Protein AF-A0A939HKQ4-F1 (afdb_monomer)

Structure (mmCIF, N/CA/C/O backbone):
data_AF-A0A939HKQ4-F1
#
_entry.id   AF-A0A939HKQ4-F1
#
loop_
_atom_site.group_PDB
_atom_site.id
_atom_site.type_symbol
_atom_site.label_atom_id
_atom_site.label_alt_id
_atom_site.label_comp_id
_atom_site.label_asym_id
_atom_site.label_entity_id
_atom_site.label_seq_id
_atom_site.pdbx_PDB_ins_code
_atom_site.Cartn_x
_atom_site.Cartn_y
_atom_site.Cartn_z
_atom_site.occupancy
_atom_site.B_iso_or_equiv
_atom_site.auth_seq_id
_atom_site.auth_comp_id
_atom_site.auth_asym_id
_atom_site.auth_atom_id
_atom_site.pdbx_PDB_model_num
ATOM 1 N N . MET A 1 1 ? 13.805 7.814 14.650 1.00 33.22 1 MET A N 1
ATOM 2 C CA . MET A 1 1 ? 13.236 7.030 13.537 1.00 33.22 1 MET A CA 1
ATOM 3 C C . MET A 1 1 ? 12.254 7.941 12.838 1.00 33.22 1 MET A C 1
ATOM 5 O O . MET A 1 1 ? 11.270 8.324 13.456 1.00 33.22 1 MET A O 1
ATOM 9 N N . THR A 1 2 ? 12.581 8.411 11.640 1.00 43.31 2 THR A N 1
ATOM 10 C CA . THR A 1 2 ? 11.644 9.183 10.821 1.00 43.31 2 THR A CA 1
ATOM 11 C C . THR A 1 2 ? 10.543 8.239 10.360 1.00 43.31 2 THR A C 1
ATOM 13 O O . THR A 1 2 ? 10.825 7.139 9.891 1.00 43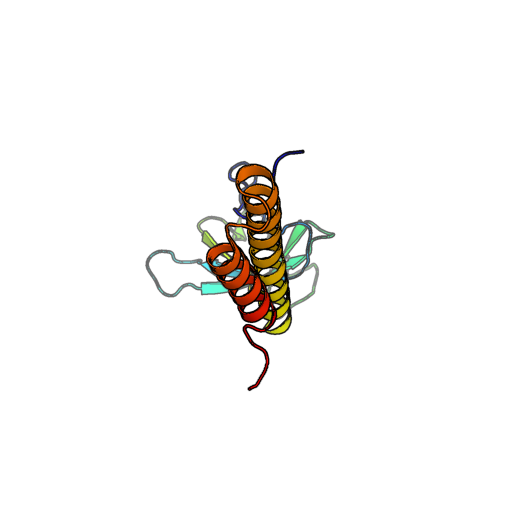.31 2 THR A O 1
ATOM 16 N N . THR A 1 3 ? 9.287 8.632 10.562 1.00 44.75 3 THR A N 1
ATOM 17 C CA . THR A 1 3 ? 8.136 7.939 9.984 1.00 44.75 3 THR A CA 1
ATOM 18 C C . THR A 1 3 ? 8.398 7.819 8.483 1.00 44.75 3 THR A C 1
ATOM 20 O O . THR A 1 3 ? 8.650 8.861 7.869 1.00 44.75 3 THR A O 1
ATOM 23 N N . PRO A 1 4 ? 8.409 6.611 7.888 1.00 52.34 4 PRO A N 1
ATOM 24 C CA . PRO A 1 4 ? 8.527 6.500 6.446 1.00 52.34 4 PRO A CA 1
ATOM 25 C C . PRO A 1 4 ? 7.313 7.222 5.880 1.00 52.34 4 PRO A C 1
ATOM 27 O O . PRO A 1 4 ? 6.166 6.829 6.091 1.00 52.34 4 PRO A O 1
ATOM 30 N N . THR A 1 5 ? 7.557 8.379 5.282 1.00 58.09 5 THR A N 1
ATOM 31 C CA . THR A 1 5 ? 6.528 9.067 4.525 1.00 58.09 5 THR A CA 1
ATOM 32 C C . THR A 1 5 ? 6.265 8.140 3.347 1.00 58.09 5 THR A C 1
ATOM 34 O O . THR A 1 5 ? 7.210 7.748 2.670 1.00 58.09 5 THR A O 1
ATOM 37 N N . ASN A 1 6 ? 5.011 7.730 3.134 1.00 62.34 6 ASN A N 1
ATOM 38 C CA . ASN A 1 6 ? 4.589 6.932 1.970 1.00 62.34 6 ASN A CA 1
ATOM 39 C C . ASN A 1 6 ? 4.669 7.774 0.678 1.00 62.34 6 ASN A C 1
ATOM 41 O O . ASN A 1 6 ? 3.756 7.776 -0.136 1.00 62.34 6 ASN A O 1
ATOM 45 N N . TRP A 1 7 ? 5.722 8.569 0.545 1.00 65.31 7 TRP A N 1
ATOM 46 C CA . TRP A 1 7 ? 5.988 9.514 -0.515 1.00 65.31 7 TRP A CA 1
ATOM 47 C C . TRP A 1 7 ? 7.427 9.286 -0.968 1.00 65.31 7 TRP A C 1
ATOM 49 O O . TRP A 1 7 ? 8.297 9.081 -0.117 1.00 65.31 7 TRP A O 1
ATOM 59 N N . PRO A 1 8 ? 7.698 9.330 -2.282 1.00 70.50 8 PRO A N 1
ATOM 60 C CA . PRO A 1 8 ? 9.065 9.357 -2.780 1.00 70.50 8 PRO A CA 1
ATOM 61 C C . PRO A 1 8 ? 9.860 10.447 -2.061 1.00 70.50 8 PRO A C 1
ATOM 63 O O . PRO A 1 8 ? 9.365 11.559 -1.865 1.00 70.50 8 PRO A O 1
ATOM 66 N N . ASN A 1 9 ? 11.081 10.122 -1.639 1.00 74.19 9 ASN A N 1
ATOM 67 C CA . ASN A 1 9 ? 11.924 11.092 -0.956 1.00 74.19 9 ASN A CA 1
ATOM 68 C C . ASN A 1 9 ? 12.366 12.168 -1.971 1.00 74.19 9 ASN A C 1
ATOM 70 O O . ASN A 1 9 ? 13.102 11.830 -2.901 1.00 74.19 9 ASN A O 1
ATOM 74 N N . PRO A 1 10 ? 11.985 13.450 -1.798 1.00 72.56 10 PRO A N 1
ATOM 75 C CA . PRO A 1 10 ? 12.359 14.510 -2.736 1.00 72.56 10 PRO A CA 1
ATOM 76 C C . PRO A 1 10 ? 13.877 14.744 -2.805 1.00 72.56 10 PRO A C 1
ATOM 78 O O . PRO A 1 10 ? 14.371 15.261 -3.801 1.00 72.56 10 PRO A O 1
ATOM 81 N N . GLU A 1 11 ? 14.631 14.336 -1.781 1.00 77.75 11 GLU A N 1
ATOM 82 C CA . GLU A 1 11 ? 16.099 14.398 -1.756 1.00 77.75 11 GLU A CA 1
ATOM 83 C C . GLU A 1 11 ? 16.759 13.248 -2.538 1.00 77.75 11 GLU A C 1
ATOM 85 O O . GLU A 1 11 ? 17.975 13.241 -2.726 1.00 77.75 11 GLU A O 1
ATOM 90 N N . ARG A 1 12 ? 15.977 12.255 -2.981 1.00 74.44 12 ARG A N 1
ATOM 91 C CA . ARG A 1 12 ? 16.443 11.079 -3.729 1.00 74.44 12 ARG A CA 1
ATOM 92 C C . ARG A 1 12 ? 15.603 10.885 -5.000 1.00 74.44 12 ARG A C 1
ATOM 94 O O . ARG A 1 12 ? 14.858 9.907 -5.092 1.00 74.44 12 ARG A O 1
ATOM 101 N N . PRO A 1 13 ? 15.695 11.803 -5.979 1.00 75.06 13 PRO A N 1
ATOM 102 C CA . PRO A 1 13 ? 14.998 11.646 -7.252 1.00 75.06 13 PRO A CA 1
ATOM 103 C C . PRO A 1 13 ? 15.415 10.339 -7.941 1.00 75.06 13 PRO A C 1
ATOM 105 O O . PRO A 1 13 ? 16.562 9.908 -7.835 1.00 75.06 13 PRO A O 1
ATOM 108 N N . GLY A 1 14 ? 14.464 9.694 -8.619 1.00 79.44 14 GLY A N 1
ATOM 109 C CA . GLY A 1 14 ? 14.678 8.402 -9.279 1.00 79.44 14 GLY A CA 1
ATOM 110 C C . GLY A 1 14 ? 14.569 7.180 -8.360 1.00 79.44 14 GLY A C 1
ATOM 111 O O . GLY A 1 14 ? 14.666 6.060 -8.847 1.00 79.44 14 GLY A O 1
ATOM 112 N N . VAL A 1 15 ? 14.327 7.356 -7.058 1.00 86.38 15 VAL A N 1
ATOM 113 C CA . VAL A 1 15 ? 14.094 6.256 -6.109 1.00 86.38 15 VAL A CA 1
ATOM 114 C C . VAL A 1 15 ? 12.585 6.118 -5.846 1.00 86.38 15 VAL A C 1
ATOM 116 O O . VAL A 1 15 ? 11.937 7.127 -5.551 1.00 86.38 15 VAL A O 1
ATOM 119 N N . PRO A 1 16 ? 11.989 4.912 -5.945 1.00 90.25 16 PRO A N 1
ATOM 120 C CA . PRO A 1 16 ? 10.548 4.747 -5.769 1.00 90.25 16 PRO A CA 1
ATOM 121 C C . PRO A 1 16 ? 10.102 4.921 -4.313 1.00 90.25 16 PRO A C 1
ATOM 123 O O . PRO A 1 16 ? 10.908 5.007 -3.391 1.00 90.25 16 PRO A O 1
ATOM 126 N N . MET A 1 17 ? 8.781 4.924 -4.107 1.00 86.38 17 MET A N 1
ATOM 127 C CA . MET A 1 17 ? 8.135 5.036 -2.792 1.00 86.38 17 MET A CA 1
ATOM 128 C C . MET A 1 17 ? 8.501 3.902 -1.812 1.00 86.38 17 MET A C 1
ATOM 130 O O . MET A 1 17 ? 8.518 4.136 -0.607 1.00 86.38 17 MET A O 1
ATOM 134 N N . PHE A 1 18 ? 8.813 2.699 -2.311 1.00 87.00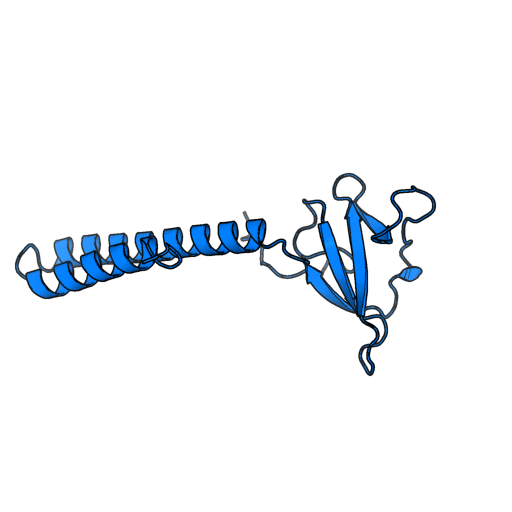 18 PHE A N 1
ATOM 135 C CA . PHE A 1 18 ? 9.184 1.523 -1.506 1.00 87.00 18 PHE A CA 1
ATOM 136 C C . PHE A 1 18 ? 10.529 0.947 -1.971 1.00 87.00 18 PHE A C 1
ATOM 138 O O . PHE A 1 18 ? 10.574 -0.139 -2.547 1.00 87.00 18 PHE A O 1
ATOM 145 N N . PRO A 1 19 ? 11.635 1.686 -1.792 1.00 89.12 19 PRO A N 1
ATOM 146 C CA . PRO A 1 19 ? 12.905 1.347 -2.426 1.00 89.12 19 PRO A CA 1
ATOM 147 C C . PRO A 1 19 ? 13.586 0.109 -1.847 1.00 89.12 19 PRO A C 1
ATOM 149 O O . PRO A 1 19 ? 14.531 -0.404 -2.444 1.00 89.12 19 PRO A O 1
ATOM 152 N N . GLU A 1 20 ? 13.129 -0.361 -0.692 1.00 90.31 20 GLU A N 1
ATOM 153 C CA . GLU A 1 20 ? 13.590 -1.577 -0.035 1.00 90.31 20 GLU A CA 1
ATOM 154 C C . GLU A 1 20 ? 12.915 -2.856 -0.551 1.00 90.31 20 GLU A C 1
ATOM 156 O O . GLU A 1 20 ? 13.174 -3.930 -0.013 1.00 90.31 20 GLU A O 1
ATOM 161 N N . ARG A 1 21 ? 12.021 -2.755 -1.544 1.00 88.94 21 ARG A N 1
ATOM 162 C CA . ARG A 1 21 ? 11.247 -3.889 -2.059 1.00 88.94 21 ARG A CA 1
ATOM 163 C C . ARG A 1 21 ? 11.288 -3.937 -3.567 1.00 88.94 21 ARG A C 1
ATOM 165 O O . ARG A 1 21 ? 11.200 -2.906 -4.218 1.00 88.94 21 ARG A O 1
ATOM 172 N N . ASP A 1 22 ? 11.335 -5.145 -4.094 1.00 91.06 22 ASP A N 1
ATOM 173 C CA . ASP A 1 22 ? 11.191 -5.378 -5.521 1.00 91.06 22 ASP A CA 1
ATOM 174 C C . ASP A 1 22 ? 9.734 -5.166 -5.954 1.00 91.06 22 ASP A C 1
ATOM 176 O O . ASP A 1 22 ? 8.799 -5.500 -5.213 1.00 91.06 22 ASP A O 1
ATOM 180 N N . GLY A 1 23 ? 9.520 -4.623 -7.152 1.00 90.81 23 GLY A N 1
ATOM 181 C CA . GLY A 1 23 ? 8.164 -4.454 -7.662 1.00 90.81 23 GLY A CA 1
ATOM 182 C C . GLY A 1 23 ? 8.038 -3.620 -8.927 1.00 90.81 23 GLY A C 1
ATOM 183 O O . GLY A 1 23 ? 8.920 -2.846 -9.288 1.00 90.81 23 GLY A O 1
ATOM 184 N N . GLY A 1 24 ? 6.892 -3.776 -9.590 1.00 92.62 24 GLY A N 1
ATOM 185 C CA . GLY A 1 24 ? 6.506 -2.934 -10.715 1.00 92.62 24 GLY A CA 1
ATOM 186 C C . GLY A 1 24 ? 6.050 -1.556 -10.243 1.00 92.62 24 GLY A C 1
ATOM 187 O O . GLY A 1 24 ? 5.346 -1.426 -9.239 1.00 92.62 24 GLY A O 1
ATOM 188 N N . HIS A 1 25 ? 6.408 -0.528 -10.995 1.00 92.69 25 HIS A N 1
ATOM 189 C CA . HIS A 1 25 ? 5.968 0.843 -10.798 1.00 92.69 25 HIS A CA 1
ATOM 190 C C . HIS A 1 25 ? 5.597 1.473 -12.135 1.00 92.69 25 HIS A C 1
ATOM 192 O O . HIS A 1 25 ? 6.127 1.110 -13.183 1.00 92.69 25 HIS A O 1
ATOM 198 N N . VAL A 1 26 ? 4.693 2.443 -12.078 1.00 91.94 26 VAL A N 1
ATOM 199 C CA . VAL A 1 26 ? 4.302 3.252 -13.226 1.00 91.94 26 VAL A CA 1
ATOM 200 C C . VAL A 1 26 ? 5.148 4.521 -13.252 1.00 91.94 26 VAL A C 1
ATOM 202 O O . VAL A 1 26 ? 5.206 5.264 -12.264 1.00 91.94 26 VAL A O 1
ATOM 205 N N . LEU A 1 27 ? 5.780 4.759 -14.397 1.00 90.69 27 LEU A N 1
ATOM 206 C CA . LEU A 1 27 ? 6.499 5.979 -14.740 1.00 90.69 27 LEU A CA 1
ATOM 207 C C . LEU A 1 27 ? 5.772 6.653 -15.907 1.00 90.69 27 LEU A C 1
ATOM 209 O O . LEU A 1 27 ? 5.357 5.988 -16.850 1.00 90.69 27 LEU A O 1
ATOM 213 N N . CYS A 1 28 ? 5.609 7.967 -15.843 1.00 89.62 28 CYS A N 1
ATOM 214 C CA . CYS A 1 28 ? 5.022 8.774 -16.902 1.00 89.62 28 CYS A CA 1
ATOM 215 C C . CYS A 1 28 ? 6.148 9.475 -17.670 1.00 89.62 28 CYS A C 1
ATOM 217 O O . CYS A 1 28 ? 6.864 10.297 -17.104 1.00 89.62 28 CYS A O 1
ATOM 219 N N . THR A 1 29 ? 6.336 9.123 -18.937 1.00 86.00 29 THR A N 1
ATOM 220 C CA . THR A 1 29 ? 7.388 9.647 -19.819 1.00 86.00 29 THR A CA 1
ATOM 221 C C . THR A 1 29 ? 6.966 10.902 -20.578 1.00 86.00 29 THR A C 1
ATOM 223 O O . THR A 1 29 ? 7.821 11.645 -21.051 1.00 86.00 29 THR A O 1
ATOM 226 N N . ASP A 1 30 ? 5.659 11.156 -20.652 1.00 84.62 30 ASP A N 1
ATOM 227 C CA . ASP A 1 30 ? 5.063 12.359 -21.227 1.00 84.62 30 ASP A CA 1
ATOM 228 C C . ASP A 1 30 ? 3.953 12.876 -20.295 1.00 84.62 30 ASP A C 1
ATOM 230 O O . ASP A 1 30 ? 2.831 12.367 -20.344 1.00 84.62 30 ASP A O 1
ATOM 234 N N . PRO A 1 31 ? 4.248 13.870 -19.435 1.00 70.50 31 PRO A N 1
ATOM 235 C CA . PRO A 1 31 ? 3.280 14.427 -18.490 1.00 70.50 31 PRO A CA 1
ATOM 236 C C . PRO A 1 31 ? 2.081 15.122 -19.148 1.00 70.50 31 PRO A C 1
ATOM 238 O O . PRO A 1 31 ? 1.080 15.364 -18.472 1.00 70.50 31 PRO A O 1
ATOM 241 N N . GLU A 1 32 ? 2.185 15.487 -20.428 1.00 76.12 32 GLU A N 1
ATOM 242 C CA . GLU A 1 32 ? 1.133 16.177 -21.182 1.00 76.12 32 GLU A CA 1
ATOM 243 C C . GLU A 1 32 ? 0.322 15.216 -22.076 1.00 76.12 32 GLU A C 1
ATOM 245 O O . GLU A 1 32 ? -0.659 15.639 -22.694 1.00 76.12 32 GLU A O 1
ATOM 250 N N . GLY A 1 33 ? 0.686 13.927 -22.112 1.00 72.25 33 GLY A N 1
ATOM 251 C CA . GLY A 1 33 ? 0.094 12.898 -22.971 1.00 72.25 33 GLY A CA 1
ATOM 252 C C . GLY A 1 33 ? -0.145 11.548 -22.276 1.00 72.25 33 GLY A C 1
ATOM 253 O O . GLY A 1 33 ? -0.190 11.444 -21.052 1.00 72.25 33 GLY A O 1
ATOM 254 N N . ASP A 1 34 ? -0.304 10.483 -23.071 1.00 70.12 34 ASP A N 1
ATOM 255 C CA . ASP A 1 34 ? -0.621 9.119 -22.600 1.00 70.12 34 ASP A CA 1
ATOM 256 C C . ASP A 1 34 ? 0.640 8.264 -22.321 1.00 70.12 34 ASP A C 1
ATOM 258 O O . ASP A 1 34 ? 0.645 7.044 -22.497 1.00 70.12 34 ASP A O 1
ATOM 262 N N . GLY A 1 35 ? 1.742 8.888 -21.897 1.00 81.06 35 GLY A N 1
ATOM 263 C CA . GLY A 1 35 ? 3.066 8.262 -21.792 1.00 81.06 35 GLY A CA 1
ATOM 264 C C . GLY A 1 35 ? 3.294 7.393 -20.551 1.00 81.06 35 GLY A C 1
ATOM 265 O O . GLY A 1 35 ? 4.338 7.515 -19.925 1.00 81.06 35 GLY A O 1
ATOM 266 N N . ASN A 1 36 ? 2.352 6.547 -20.133 1.00 89.12 36 ASN A N 1
ATOM 267 C CA . ASN A 1 36 ? 2.569 5.684 -18.964 1.00 89.12 36 ASN A CA 1
ATOM 268 C C . ASN A 1 36 ? 3.275 4.379 -19.350 1.00 89.12 36 ASN A C 1
ATOM 270 O O . ASN A 1 36 ? 2.746 3.586 -20.127 1.00 89.12 36 ASN A O 1
ATOM 274 N N . LEU A 1 37 ? 4.436 4.134 -18.746 1.00 89.81 37 LEU A N 1
ATOM 275 C CA . LEU A 1 37 ? 5.212 2.905 -18.874 1.00 89.81 37 LEU A CA 1
ATOM 276 C C . LEU A 1 37 ? 5.322 2.192 -17.530 1.00 89.81 37 LEU A C 1
ATOM 278 O O . LEU A 1 37 ? 5.289 2.810 -16.463 1.00 89.81 37 LEU A O 1
ATOM 282 N N . VAL A 1 38 ? 5.477 0.874 -17.593 1.00 90.50 38 VAL A N 1
ATOM 283 C CA . VAL A 1 38 ? 5.730 0.046 -16.419 1.00 90.50 38 VAL A CA 1
ATOM 284 C C . VAL A 1 38 ? 7.199 -0.342 -16.395 1.00 90.50 38 VAL A C 1
ATOM 286 O O . VAL A 1 38 ? 7.707 -0.915 -17.352 1.00 90.50 38 VAL A O 1
ATOM 289 N N . TYR A 1 39 ? 7.854 -0.058 -15.276 1.00 91.44 39 TYR A N 1
ATOM 290 C CA . TYR A 1 39 ? 9.229 -0.464 -15.002 1.00 91.44 39 TYR A CA 1
ATOM 291 C C . TYR A 1 39 ? 9.298 -1.214 -13.681 1.00 91.44 39 TYR A C 1
ATOM 293 O O . TYR A 1 39 ? 8.482 -1.004 -12.782 1.00 91.44 39 TYR A O 1
ATOM 301 N N . TYR A 1 40 ? 10.277 -2.098 -13.555 1.00 91.56 40 TYR A N 1
ATOM 302 C CA . TYR A 1 40 ? 10.494 -2.890 -12.359 1.00 91.56 40 TYR A CA 1
ATOM 303 C C . TYR A 1 40 ? 11.675 -2.337 -11.562 1.00 91.56 40 TYR A C 1
ATOM 305 O O . TYR A 1 40 ? 12.748 -2.089 -12.104 1.00 91.56 40 TYR A O 1
ATOM 313 N N . TRP A 1 41 ? 11.489 -2.139 -10.262 1.00 92.12 41 TRP A N 1
ATOM 314 C CA . TRP A 1 41 ? 12.558 -1.757 -9.347 1.00 92.12 41 TRP A CA 1
ATOM 315 C C . TRP A 1 41 ? 13.188 -3.005 -8.729 1.00 92.12 41 TRP A C 1
ATOM 317 O O . TRP A 1 41 ? 12.475 -3.844 -8.174 1.00 92.12 41 TRP A O 1
ATOM 327 N N . LYS A 1 42 ? 14.518 -3.126 -8.801 1.00 90.94 42 LYS A N 1
ATOM 328 C CA . LYS A 1 42 ? 15.294 -4.178 -8.127 1.00 90.94 42 LYS A CA 1
ATOM 329 C C . LYS A 1 42 ? 15.982 -3.566 -6.909 1.00 90.94 42 LYS A C 1
ATOM 331 O O . LYS A 1 42 ? 16.961 -2.828 -7.032 1.00 90.94 42 LYS A O 1
ATOM 336 N N . SER A 1 43 ? 15.467 -3.862 -5.723 1.00 91.31 43 SER A N 1
ATOM 337 C CA . SER A 1 43 ? 15.863 -3.210 -4.473 1.00 91.31 43 SER A CA 1
ATOM 338 C C . SER A 1 43 ? 17.294 -3.532 -4.045 1.00 91.31 43 SER A C 1
ATOM 340 O O . SER A 1 43 ? 17.987 -2.644 -3.551 1.00 91.31 43 SER A O 1
ATOM 342 N N . GLU A 1 44 ? 17.773 -4.753 -4.289 1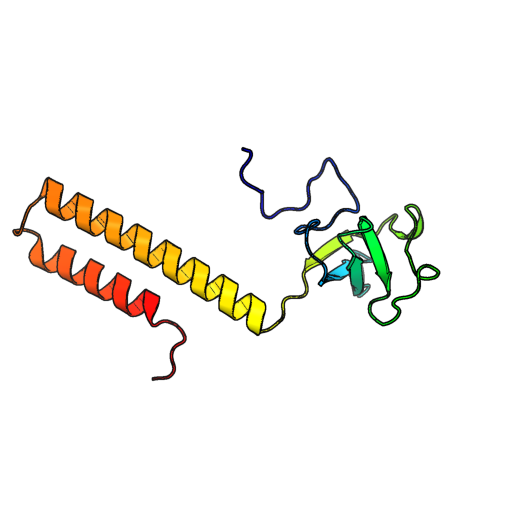.00 89.81 44 GLU A N 1
ATOM 343 C CA . GLU A 1 44 ? 19.149 -5.161 -3.973 1.00 89.81 44 GLU A CA 1
ATOM 344 C C . GLU A 1 44 ? 20.189 -4.312 -4.719 1.00 89.81 44 GLU A C 1
ATOM 346 O O . GLU A 1 44 ? 21.204 -3.913 -4.149 1.00 89.81 44 GLU A O 1
ATOM 351 N N . HIS A 1 45 ? 19.909 -3.992 -5.983 1.00 88.44 45 HIS A N 1
ATOM 352 C CA . HIS A 1 45 ? 20.817 -3.249 -6.855 1.00 88.44 45 HIS A CA 1
ATOM 353 C C . HIS A 1 45 ? 20.500 -1.752 -6.927 1.00 88.44 45 HIS A C 1
ATOM 355 O O . HIS A 1 45 ? 21.338 -0.982 -7.386 1.00 88.44 45 HIS A O 1
ATOM 361 N N . GLN A 1 46 ? 19.327 -1.335 -6.438 1.00 88.69 46 GLN A N 1
ATOM 362 C CA . GLN A 1 46 ? 18.811 0.033 -6.534 1.00 88.69 46 GLN A CA 1
ATOM 363 C C . GLN A 1 46 ? 18.749 0.536 -7.991 1.00 88.69 46 GLN A C 1
ATOM 365 O O . GLN A 1 46 ? 19.145 1.666 -8.278 1.00 88.69 46 GLN A O 1
ATOM 370 N N . VAL A 1 47 ? 18.260 -0.311 -8.905 1.00 89.75 47 VAL A N 1
ATOM 371 C CA . VAL A 1 47 ? 18.132 0.000 -10.340 1.00 89.75 47 VAL A CA 1
ATOM 372 C C . VAL A 1 47 ? 16.719 -0.248 -10.857 1.00 89.75 47 VAL A C 1
ATOM 374 O O . VAL A 1 47 ? 15.979 -1.086 -10.331 1.00 89.75 47 VAL A O 1
ATOM 377 N N . TRP A 1 48 ? 16.374 0.479 -11.916 1.00 90.06 48 TRP A N 1
ATOM 378 C CA . TRP A 1 48 ? 15.187 0.242 -12.728 1.00 90.06 48 TRP A CA 1
ATOM 379 C C . TRP A 1 48 ? 15.532 -0.688 -13.884 1.00 90.06 48 TRP A C 1
ATOM 381 O O . TRP A 1 48 ? 16.556 -0.489 -14.526 1.00 90.06 48 TRP A O 1
ATOM 391 N N . VAL A 1 49 ? 14.669 -1.657 -14.164 1.00 90.62 49 VAL A N 1
ATOM 392 C CA . VAL A 1 49 ? 14.750 -2.530 -15.343 1.00 90.62 49 VAL A CA 1
ATOM 393 C C . VAL A 1 49 ? 13.407 -2.527 -16.063 1.00 90.62 49 VAL A C 1
ATOM 395 O O . VAL A 1 49 ? 12.367 -2.269 -15.444 1.00 90.62 49 VAL A O 1
ATOM 398 N N . GLU A 1 50 ? 13.410 -2.770 -17.369 1.00 86.69 50 GLU A N 1
ATOM 399 C CA . GLU A 1 50 ? 12.166 -2.924 -18.123 1.00 86.69 50 GLU A CA 1
ATOM 400 C C . GLU A 1 50 ? 11.327 -4.076 -17.541 1.00 86.69 50 GLU A C 1
ATOM 402 O O . GLU A 1 50 ? 11.857 -5.104 -17.130 1.00 86.69 50 GLU A O 1
ATOM 407 N N . TYR A 1 51 ? 10.005 -3.905 -17.452 1.00 76.75 51 TYR A N 1
ATOM 408 C CA . TYR A 1 51 ? 9.150 -4.854 -16.725 1.00 76.75 51 TYR A CA 1
ATOM 409 C C . TYR A 1 51 ? 9.202 -6.291 -17.271 1.00 76.75 51 TYR A C 1
ATOM 411 O O . TYR A 1 51 ? 9.105 -7.238 -16.491 1.00 76.75 51 TYR A O 1
ATOM 419 N N . ASP A 1 52 ? 9.390 -6.442 -18.584 1.00 73.75 52 ASP A N 1
ATOM 420 C CA . ASP A 1 52 ? 9.414 -7.737 -19.272 1.00 73.75 52 ASP A CA 1
ATOM 421 C C . ASP A 1 52 ? 10.836 -8.303 -19.477 1.00 73.75 52 ASP A C 1
ATOM 423 O O . ASP A 1 52 ? 10.979 -9.421 -19.980 1.00 73.75 52 ASP A O 1
ATOM 427 N N . HIS A 1 53 ? 11.888 -7.580 -19.066 1.00 65.00 53 HIS A N 1
ATOM 428 C CA . HIS A 1 53 ? 13.285 -7.973 -19.282 1.00 65.00 53 HIS A CA 1
ATOM 429 C C . HIS A 1 53 ? 14.109 -7.864 -17.988 1.00 65.00 53 HIS A C 1
ATOM 431 O O . HIS A 1 53 ? 14.213 -6.815 -17.362 1.00 65.00 53 HIS A O 1
ATOM 437 N N . GLU A 1 54 ? 14.705 -8.983 -17.560 1.00 61.09 54 GLU A N 1
ATOM 438 C CA . GLU A 1 54 ? 15.433 -9.081 -16.282 1.00 61.09 54 GLU A CA 1
ATOM 439 C C . GLU A 1 54 ? 16.966 -9.065 -16.437 1.00 61.09 54 GLU A C 1
ATOM 441 O O . GLU A 1 54 ? 17.694 -9.428 -15.508 1.00 61.09 54 GLU A O 1
ATOM 446 N N . GLY A 1 55 ? 17.478 -8.687 -17.611 1.00 64.88 55 GLY A N 1
ATOM 447 C CA . GLY A 1 55 ? 18.909 -8.639 -17.878 1.00 64.88 55 GLY A CA 1
ATOM 448 C C . GLY A 1 55 ? 19.582 -7.410 -17.251 1.00 64.88 55 GLY A C 1
ATOM 449 O O . GLY A 1 55 ? 18.990 -6.335 -17.209 1.00 64.88 55 GLY A O 1
ATOM 450 N N . PRO A 1 56 ? 20.851 -7.507 -16.808 1.00 64.50 56 PRO A N 1
ATOM 451 C CA . PRO A 1 56 ? 21.625 -6.334 -16.391 1.00 64.50 56 PRO A CA 1
ATOM 452 C C . PRO A 1 56 ? 21.884 -5.349 -17.544 1.00 64.50 56 PRO A C 1
ATOM 454 O O . PRO A 1 56 ? 22.225 -4.200 -17.288 1.00 64.50 56 PRO A O 1
ATOM 457 N N . GLU A 1 57 ? 21.731 -5.795 -18.794 1.00 70.62 57 GLU A N 1
ATOM 458 C CA . GLU A 1 57 ? 21.824 -4.955 -19.996 1.00 70.62 57 GLU A CA 1
ATOM 459 C C 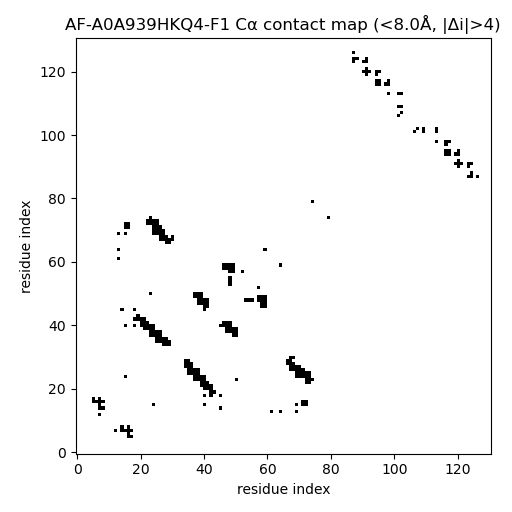. GLU A 1 57 ? 20.595 -4.045 -20.175 1.00 70.62 57 GLU A C 1
ATOM 461 O O . GLU A 1 57 ? 20.683 -3.048 -20.884 1.00 70.62 57 GLU A O 1
ATOM 466 N N . ASP A 1 58 ? 19.491 -4.345 -19.482 1.00 76.31 58 ASP A N 1
ATOM 467 C CA . ASP A 1 58 ? 18.214 -3.621 -19.558 1.00 76.31 58 ASP A CA 1
ATOM 468 C C . ASP A 1 58 ? 18.012 -2.666 -18.365 1.00 76.31 58 ASP A C 1
ATOM 470 O O . ASP A 1 58 ? 16.916 -2.142 -18.136 1.00 76.31 58 ASP A O 1
ATOM 474 N N . ALA A 1 59 ? 19.064 -2.464 -17.564 1.00 82.50 59 ALA A N 1
ATOM 475 C CA . ALA A 1 59 ? 19.052 -1.527 -16.454 1.00 82.50 59 ALA A CA 1
ATOM 476 C C . ALA A 1 59 ? 19.097 -0.086 -16.974 1.00 82.50 59 ALA A C 1
ATOM 478 O O . ALA A 1 59 ? 20.011 0.290 -17.704 1.00 82.50 59 ALA A O 1
ATOM 479 N N . LEU A 1 60 ? 18.131 0.732 -16.556 1.00 82.06 60 LEU A N 1
ATOM 480 C CA . LEU A 1 60 ? 18.121 2.150 -16.891 1.00 82.06 60 LEU A CA 1
ATOM 481 C C . LEU A 1 60 ? 19.235 2.887 -16.150 1.00 82.06 60 LEU A C 1
ATOM 483 O O . LEU A 1 60 ? 19.410 2.744 -14.934 1.00 82.06 60 LEU A O 1
ATOM 487 N N . GLU A 1 61 ? 19.932 3.748 -16.878 1.00 76.56 61 GLU A N 1
ATOM 488 C CA . GLU A 1 61 ? 20.916 4.666 -16.336 1.00 76.56 61 GLU A CA 1
ATOM 489 C C . GLU A 1 61 ? 20.285 6.033 -16.033 1.00 76.56 61 GLU A C 1
ATOM 491 O O . GLU A 1 61 ? 19.198 6.385 -16.489 1.00 76.56 61 GLU A O 1
ATOM 496 N N . GLY A 1 62 ? 20.974 6.855 -15.236 1.00 68.44 62 GLY A N 1
ATOM 497 C CA . GLY A 1 62 ? 20.413 8.108 -14.715 1.00 68.44 62 GLY A CA 1
ATOM 498 C C . GLY A 1 62 ? 19.944 9.117 -15.775 1.00 68.44 62 GLY A C 1
ATOM 499 O O . GLY A 1 62 ? 19.122 9.973 -15.454 1.00 68.44 62 GLY A O 1
ATOM 500 N N . TYR A 1 63 ? 20.433 9.025 -17.017 1.00 72.56 63 TYR A N 1
ATOM 501 C CA . TYR A 1 63 ? 19.966 9.864 -18.126 1.00 72.56 63 TYR A CA 1
ATOM 502 C C . TYR A 1 63 ? 18.652 9.374 -18.748 1.00 72.56 63 TYR A C 1
ATOM 504 O O . TYR A 1 63 ? 17.898 10.205 -19.253 1.00 72.56 63 TYR A O 1
ATOM 512 N N . ASP A 1 64 ? 18.345 8.078 -18.665 1.00 74.12 64 ASP A N 1
ATOM 513 C CA . ASP A 1 64 ? 17.153 7.482 -19.284 1.00 74.12 64 ASP A CA 1
ATOM 514 C C . ASP A 1 64 ? 15.859 7.929 -18.595 1.00 74.12 64 ASP A C 1
ATOM 516 O O . ASP A 1 64 ? 14.801 7.998 -19.212 1.00 74.12 64 ASP A O 1
ATOM 520 N N . LEU A 1 65 ? 15.954 8.293 -17.315 1.00 77.12 65 LEU A N 1
ATOM 521 C CA . LEU A 1 65 ? 14.827 8.717 -16.483 1.00 77.12 65 LEU A CA 1
ATOM 522 C C . LEU A 1 65 ? 14.606 10.238 -16.487 1.00 77.12 65 LEU A C 1
ATOM 524 O O . LEU A 1 65 ? 13.716 10.741 -15.794 1.00 77.12 65 LEU A O 1
ATOM 528 N N . ILE A 1 66 ? 15.424 11.003 -17.220 1.00 80.31 66 ILE A N 1
ATOM 529 C CA . ILE A 1 66 ? 15.299 12.462 -17.254 1.00 80.31 66 ILE A CA 1
ATOM 530 C C . ILE A 1 66 ? 13.983 12.852 -17.928 1.00 80.31 66 ILE A C 1
ATOM 532 O O . ILE A 1 66 ? 13.690 12.463 -19.054 1.00 80.31 66 ILE A O 1
ATOM 536 N N . GLY A 1 67 ? 13.208 13.687 -17.235 1.00 80.19 67 GLY A N 1
ATOM 537 C CA . GLY A 1 67 ? 11.911 14.166 -17.713 1.00 80.19 67 GLY A CA 1
ATOM 538 C C . GLY A 1 67 ? 10.746 13.231 -17.393 1.00 80.19 67 GLY A C 1
ATOM 539 O O . GLY A 1 67 ? 9.602 13.621 -17.606 1.00 80.19 67 GLY A O 1
ATOM 540 N N . TRP A 1 68 ? 11.007 12.045 -16.836 1.00 86.75 68 TRP A N 1
ATOM 541 C CA . TRP A 1 68 ? 9.954 11.117 -16.438 1.00 86.75 68 TRP A CA 1
ATOM 542 C C . TRP A 1 68 ? 9.445 11.435 -15.031 1.00 86.75 68 TRP A C 1
ATOM 544 O O . TRP A 1 68 ? 10.187 11.877 -14.150 1.00 86.75 68 TRP A O 1
ATOM 554 N N . VAL A 1 69 ? 8.160 11.182 -14.803 1.00 87.38 69 VAL A N 1
ATOM 555 C CA . VAL A 1 69 ? 7.468 11.436 -13.540 1.00 87.38 69 VAL A CA 1
ATOM 556 C C . VAL A 1 69 ? 7.073 10.113 -12.901 1.00 87.38 69 VAL A C 1
ATOM 558 O O . VAL A 1 69 ? 6.414 9.275 -13.510 1.00 87.38 69 VAL A O 1
ATOM 561 N N . TYR A 1 70 ? 7.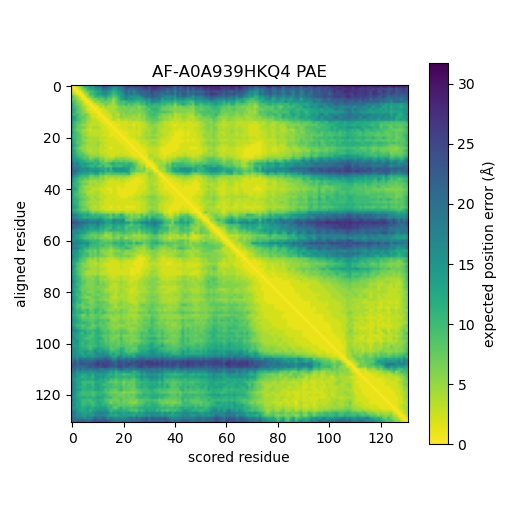449 9.925 -11.639 1.00 88.12 70 TYR A N 1
ATOM 562 C CA . TYR A 1 70 ? 7.006 8.772 -10.865 1.00 88.12 70 TYR A CA 1
ATOM 563 C C . TYR A 1 70 ? 5.514 8.888 -10.532 1.00 88.12 70 TYR A C 1
ATOM 565 O O . TYR A 1 70 ? 5.101 9.855 -9.890 1.00 88.12 70 TYR A O 1
ATOM 573 N N . VAL A 1 71 ? 4.719 7.889 -10.927 1.00 89.94 71 VAL A N 1
ATOM 574 C CA . VAL A 1 71 ? 3.275 7.849 -10.650 1.00 89.94 71 VAL A CA 1
ATOM 575 C C . VAL A 1 71 ? 2.991 7.038 -9.388 1.00 89.94 71 VAL A C 1
ATOM 577 O O . VAL A 1 71 ? 2.325 7.524 -8.475 1.00 89.94 71 VAL A O 1
ATOM 580 N N . GLY A 1 72 ? 3.505 5.807 -9.300 1.00 91.12 72 GLY A N 1
ATOM 581 C CA . GLY A 1 72 ? 3.275 4.960 -8.130 1.00 91.12 72 GLY A CA 1
ATOM 582 C C . GLY A 1 72 ? 3.604 3.478 -8.324 1.00 91.12 72 GLY A C 1
ATOM 583 O O . GLY A 1 72 ? 3.980 3.058 -9.416 1.00 91.12 72 GLY A O 1
ATOM 584 N N . PRO A 1 73 ? 3.493 2.664 -7.260 1.00 92.62 73 PRO A N 1
ATOM 585 C CA . PRO A 1 73 ? 3.653 1.213 -7.328 1.00 92.62 73 PRO A CA 1
ATOM 586 C C . PRO A 1 73 ? 2.455 0.520 -7.981 1.00 92.62 73 PRO A C 1
ATOM 588 O O . PRO A 1 73 ? 1.305 0.905 -7.777 1.00 92.62 73 PRO A O 1
ATOM 591 N N . ILE A 1 74 ? 2.733 -0.565 -8.699 1.00 92.06 74 ILE A N 1
ATOM 592 C CA . ILE A 1 74 ? 1.726 -1.525 -9.144 1.00 92.06 74 ILE A CA 1
ATOM 593 C C . ILE A 1 74 ? 1.533 -2.531 -8.022 1.00 92.06 74 ILE A C 1
ATOM 595 O O . ILE A 1 74 ? 2.429 -3.306 -7.690 1.00 92.06 74 ILE A O 1
ATOM 599 N N . LEU A 1 75 ? 0.348 -2.501 -7.426 1.00 90.38 75 LEU A N 1
ATOM 600 C CA . LEU A 1 75 ? -0.001 -3.387 -6.330 1.00 90.38 75 LEU A CA 1
ATOM 601 C C . LEU A 1 75 ? -0.784 -4.584 -6.857 1.00 90.38 75 LEU A C 1
ATOM 603 O O . LEU A 1 75 ? -1.772 -4.440 -7.578 1.00 90.38 75 LEU A O 1
ATOM 607 N N . THR A 1 76 ? -0.366 -5.778 -6.453 1.00 88.12 76 THR A N 1
ATOM 608 C CA . THR A 1 76 ? -1.138 -6.997 -6.694 1.00 88.12 76 THR A CA 1
ATOM 609 C C . THR A 1 76 ? -2.420 -6.996 -5.853 1.00 88.12 76 THR A C 1
ATOM 611 O O . THR A 1 76 ? -2.453 -6.391 -4.775 1.00 88.12 76 THR A O 1
ATOM 614 N N . PRO A 1 77 ? -3.471 -7.730 -6.267 1.00 90.56 77 PRO A N 1
ATOM 615 C CA . PRO A 1 77 ? -4.667 -7.908 -5.443 1.00 90.56 77 PRO A CA 1
ATOM 616 C C . PRO A 1 77 ? -4.356 -8.401 -4.021 1.00 90.56 77 PRO A C 1
ATOM 618 O O . PRO A 1 77 ? -4.987 -7.960 -3.059 1.00 90.56 77 PRO A O 1
ATOM 621 N N . THR A 1 78 ? -3.347 -9.265 -3.872 1.00 89.25 78 THR A N 1
ATOM 622 C CA . THR A 1 78 ? -2.867 -9.746 -2.569 1.00 89.25 78 THR A CA 1
ATOM 623 C C . THR A 1 78 ? -2.299 -8.608 -1.725 1.00 89.25 78 THR A C 1
ATOM 625 O O . THR A 1 78 ? -2.748 -8.416 -0.599 1.00 89.25 78 THR A O 1
ATOM 628 N N . GLN A 1 79 ? -1.392 -7.796 -2.276 1.00 86.62 79 GLN A N 1
ATOM 629 C CA . GLN A 1 79 ? -0.815 -6.649 -1.561 1.00 86.62 79 GLN A CA 1
ATOM 630 C C . GLN A 1 79 ? -1.884 -5.625 -1.163 1.00 86.62 79 GLN A C 1
ATOM 632 O O . GLN A 1 79 ? -1.864 -5.118 -0.043 1.00 86.62 79 GLN A O 1
ATOM 637 N N . ILE A 1 80 ? -2.860 -5.353 -2.037 1.00 89.12 80 ILE A N 1
ATOM 638 C CA . ILE A 1 80 ? -4.002 -4.485 -1.709 1.00 89.12 80 ILE A CA 1
ATOM 639 C C . ILE A 1 80 ? -4.796 -5.080 -0.539 1.00 89.12 80 ILE A C 1
ATOM 641 O O . ILE A 1 80 ? -5.125 -4.372 0.414 1.00 89.12 80 ILE A O 1
ATOM 645 N N . THR A 1 81 ? -5.071 -6.385 -0.573 1.00 89.50 81 THR A N 1
ATOM 646 C CA . THR A 1 81 ? -5.801 -7.086 0.494 1.00 89.50 81 THR A CA 1
ATOM 647 C C . THR A 1 81 ? -5.061 -7.006 1.829 1.00 89.50 81 THR A C 1
ATOM 649 O O . THR A 1 81 ? -5.679 -6.712 2.854 1.00 89.50 81 THR A O 1
ATOM 652 N N . GLU A 1 82 ? -3.744 -7.206 1.825 1.00 88.00 82 GLU A N 1
ATOM 653 C CA . GLU A 1 82 ? -2.886 -7.092 3.007 1.00 88.00 82 GLU A CA 1
ATOM 654 C C . GLU A 1 82 ? -2.854 -5.663 3.563 1.00 88.00 82 GLU A C 1
ATOM 656 O O . GLU A 1 82 ? -3.012 -5.467 4.770 1.00 88.00 82 GLU A O 1
ATOM 661 N N . MET A 1 83 ? -2.714 -4.651 2.698 1.00 88.25 83 MET A N 1
ATOM 662 C CA . MET A 1 83 ? -2.760 -3.240 3.098 1.00 88.25 83 MET A CA 1
ATOM 663 C C . MET A 1 83 ? -4.097 -2.891 3.754 1.00 88.25 83 MET A C 1
ATOM 665 O O . MET A 1 83 ? -4.120 -2.305 4.839 1.00 88.25 83 MET A O 1
ATOM 669 N N . LEU A 1 84 ? -5.210 -3.303 3.140 1.00 90.06 84 LEU A N 1
ATOM 670 C CA . LEU A 1 84 ? -6.549 -3.086 3.682 1.00 90.06 84 LEU A CA 1
ATOM 671 C C . LEU A 1 84 ? -6.751 -3.827 5.010 1.00 90.06 84 LEU A C 1
ATOM 673 O O . LEU A 1 84 ? -7.329 -3.262 5.935 1.00 90.06 84 LEU A O 1
ATOM 677 N N . ALA A 1 85 ? -6.248 -5.058 5.147 1.00 89.12 85 ALA A N 1
ATOM 678 C CA . ALA A 1 85 ? -6.294 -5.799 6.407 1.00 89.12 85 ALA A CA 1
ATOM 679 C C . ALA A 1 85 ? -5.513 -5.083 7.521 1.00 89.12 85 ALA A C 1
ATOM 681 O O . ALA A 1 85 ? -6.004 -4.959 8.647 1.00 89.12 85 ALA A O 1
ATOM 682 N N . GLY A 1 86 ? -4.331 -4.549 7.198 1.00 88.31 86 GLY A N 1
ATOM 683 C CA . GLY A 1 86 ? -3.534 -3.737 8.115 1.00 88.31 86 GLY A CA 1
ATOM 684 C C . GLY A 1 86 ? -4.267 -2.475 8.579 1.00 88.31 86 GLY A C 1
ATOM 685 O O . GLY A 1 86 ? -4.272 -2.178 9.776 1.00 88.31 86 GLY A O 1
ATOM 686 N N . GLU A 1 87 ? -4.930 -1.761 7.664 1.00 90.94 87 GLU A N 1
ATOM 687 C CA . GLU A 1 87 ? -5.743 -0.586 8.009 1.00 90.94 87 GLU A CA 1
ATOM 688 C C . GLU A 1 87 ? -6.956 -0.944 8.872 1.00 90.94 87 GLU A C 1
ATOM 690 O O . GLU A 1 87 ? -7.184 -0.301 9.896 1.00 90.94 87 GLU A O 1
ATOM 695 N N . ARG A 1 88 ? -7.688 -2.020 8.549 1.00 92.19 88 ARG A N 1
ATOM 696 C CA . ARG A 1 88 ? -8.788 -2.514 9.400 1.00 92.19 88 ARG A CA 1
ATOM 697 C C . ARG A 1 88 ? -8.306 -2.796 10.823 1.00 92.19 88 ARG A C 1
ATOM 699 O O . ARG A 1 88 ? -8.969 -2.417 11.789 1.00 92.19 88 ARG A O 1
ATOM 706 N N . GLY A 1 89 ? -7.123 -3.396 10.963 1.00 89.69 89 GLY A N 1
ATOM 707 C CA . GLY A 1 89 ? -6.471 -3.612 12.254 1.00 89.69 89 GLY A CA 1
ATOM 708 C C . GLY A 1 89 ? -6.170 -2.309 13.004 1.00 89.69 89 GLY A C 1
ATOM 709 O O . GLY A 1 89 ? -6.479 -2.206 14.195 1.00 89.69 89 GLY A O 1
ATOM 710 N N . ARG A 1 90 ? -5.618 -1.295 12.320 1.00 90.62 90 ARG A N 1
ATOM 711 C CA . ARG A 1 90 ? -5.351 0.036 12.901 1.00 90.62 90 ARG A CA 1
ATOM 712 C C . ARG A 1 90 ? -6.632 0.728 13.361 1.00 90.62 90 ARG A C 1
ATOM 714 O O . ARG A 1 90 ? -6.685 1.190 14.499 1.00 90.62 90 ARG A O 1
ATOM 721 N N . CYS A 1 91 ? -7.671 0.738 12.529 1.00 91.38 91 CYS A N 1
ATOM 722 C CA . CYS A 1 91 ? -8.974 1.308 12.870 1.00 91.38 91 CYS A CA 1
ATOM 723 C C . CYS A 1 91 ? -9.606 0.597 14.072 1.00 91.38 91 CYS A C 1
ATOM 725 O O . CYS A 1 91 ? -10.029 1.250 15.025 1.00 91.38 91 CYS A O 1
ATOM 727 N N . ALA A 1 92 ? -9.618 -0.739 14.078 1.00 89.94 92 ALA A N 1
ATOM 728 C CA . ALA A 1 92 ? -10.160 -1.501 15.198 1.00 89.94 92 ALA A CA 1
ATOM 729 C C . ALA A 1 92 ? -9.387 -1.239 16.501 1.00 89.94 92 ALA A C 1
ATOM 731 O O . ALA A 1 92 ? -10.001 -1.145 17.561 1.00 89.94 92 ALA A O 1
ATOM 732 N N . LYS A 1 93 ? -8.057 -1.085 16.432 1.00 90.62 93 LYS A N 1
ATOM 733 C CA . LYS A 1 93 ? -7.223 -0.733 17.589 1.00 90.62 93 LYS A CA 1
ATOM 734 C C . LYS A 1 93 ? -7.520 0.675 18.109 1.00 90.62 93 LYS A C 1
ATOM 736 O O . LYS A 1 93 ? -7.613 0.848 19.319 1.00 90.62 93 LYS A O 1
ATOM 741 N N . ALA A 1 94 ? -7.696 1.656 17.223 1.00 92.94 94 ALA A N 1
ATOM 742 C CA . ALA A 1 94 ? -8.075 3.013 17.618 1.00 92.94 94 ALA A CA 1
ATOM 743 C C . ALA A 1 94 ? -9.416 3.021 18.369 1.00 92.94 94 ALA A C 1
ATOM 745 O O . ALA A 1 94 ? -9.531 3.645 19.419 1.00 92.94 94 ALA A O 1
ATOM 746 N N . ILE A 1 95 ? -10.398 2.247 17.894 1.00 91.81 95 ILE A N 1
ATOM 747 C CA . ILE A 1 95 ? -11.692 2.107 18.576 1.00 91.81 95 ILE A CA 1
ATOM 748 C C . ILE A 1 95 ? -11.543 1.405 19.927 1.00 91.81 95 ILE A C 1
ATOM 750 O O . ILE A 1 95 ? -12.191 1.802 20.889 1.00 91.81 95 ILE A O 1
ATOM 754 N N . SER A 1 96 ? -10.688 0.384 20.036 1.00 89.31 96 SER A N 1
ATOM 755 C CA . SER A 1 96 ? -10.388 -0.231 21.336 1.00 89.31 96 SER A CA 1
ATOM 756 C C . SER A 1 96 ? -9.817 0.778 22.338 1.00 89.31 96 SER A C 1
ATOM 758 O O . SER A 1 96 ? -10.244 0.759 23.485 1.00 89.31 96 SER A O 1
ATOM 760 N N . GLY A 1 97 ? -8.950 1.698 21.901 1.00 90.38 97 GLY A N 1
ATOM 761 C CA . GLY A 1 97 ? -8.470 2.799 22.745 1.00 90.38 97 GLY A CA 1
ATOM 762 C C . GLY A 1 97 ? -9.600 3.713 23.229 1.00 90.38 97 GLY A C 1
ATOM 763 O O . GLY A 1 97 ? -9.699 3.975 24.421 1.00 90.38 97 GLY A O 1
ATOM 764 N N . LEU A 1 98 ? -10.521 4.101 22.339 1.00 90.00 98 LEU A N 1
ATOM 765 C CA . LEU A 1 98 ? -11.698 4.902 22.716 1.00 90.00 98 LEU A CA 1
ATOM 766 C C . LEU A 1 98 ? -12.603 4.180 23.726 1.00 90.00 98 LEU A C 1
ATOM 768 O O . LEU A 1 98 ? -13.154 4.807 24.623 1.00 90.00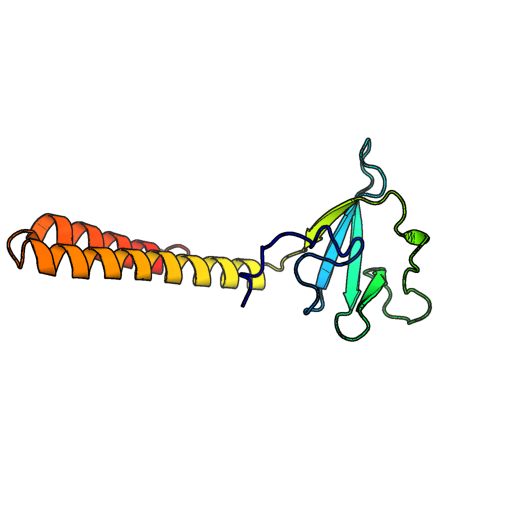 98 LEU A O 1
ATOM 772 N N . ILE A 1 99 ? -12.751 2.856 23.607 1.00 87.56 99 ILE A N 1
ATOM 773 C CA . ILE A 1 99 ? 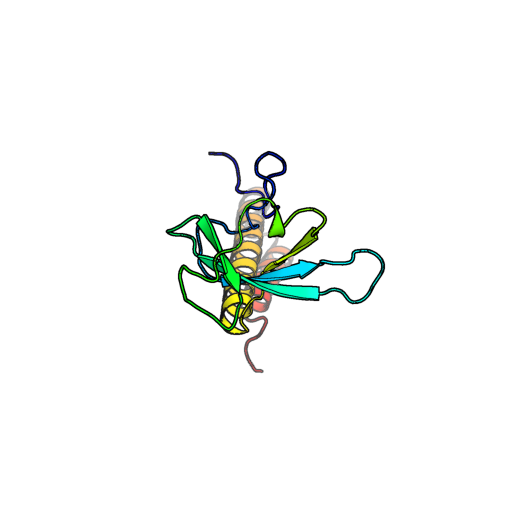-13.499 2.044 24.579 1.00 87.56 99 ILE A CA 1
ATOM 774 C C . ILE A 1 99 ? -12.824 2.089 25.954 1.00 87.56 99 ILE A C 1
ATOM 776 O O . ILE A 1 99 ? -13.513 2.186 26.968 1.00 87.56 99 ILE A O 1
ATOM 780 N N . GLU A 1 100 ? -11.499 1.962 26.008 1.00 88.75 100 GLU A N 1
ATOM 781 C CA . GLU A 1 100 ? -10.736 2.018 27.260 1.00 88.75 100 GLU A CA 1
ATOM 782 C C . GLU A 1 100 ? -10.850 3.399 27.921 1.00 88.75 100 GLU A C 1
ATOM 784 O O . GLU A 1 100 ? -11.142 3.474 29.114 1.00 88.75 100 GLU A O 1
ATOM 789 N N . GLU A 1 101 ? -10.716 4.474 27.140 1.00 88.50 101 GLU A N 1
ATOM 790 C CA . GLU A 1 101 ? -10.884 5.858 27.601 1.00 88.50 101 GLU A CA 1
ATOM 791 C C . GLU A 1 101 ? -12.295 6.111 28.152 1.00 88.50 101 GLU A C 1
ATOM 793 O O . GLU A 1 101 ? -12.444 6.600 29.272 1.00 88.50 101 GLU A O 1
ATOM 798 N N . GLU A 1 102 ? -13.336 5.713 27.418 1.00 87.38 102 GLU A N 1
ATOM 799 C CA . GLU A 1 102 ? -14.731 5.897 27.835 1.00 87.38 102 GLU A CA 1
ATOM 800 C C . GLU A 1 102 ? -15.033 5.151 29.147 1.00 87.38 102 GLU A C 1
ATOM 802 O O . GLU A 1 102 ? -15.633 5.715 30.064 1.00 87.38 102 GLU A O 1
ATOM 807 N N . ASN A 1 103 ? -14.553 3.904 29.282 1.00 85.12 103 ASN A N 1
ATOM 808 C CA . ASN A 1 103 ? -14.685 3.135 30.526 1.00 85.12 103 ASN A CA 1
ATOM 809 C C . ASN A 1 103 ? -13.971 3.815 31.701 1.00 85.12 103 ASN A C 1
ATOM 811 O O . ASN A 1 103 ? -14.436 3.721 32.836 1.00 85.12 103 ASN A O 1
ATOM 815 N N . GLN A 1 104 ? -12.840 4.476 31.458 1.00 86.81 104 GLN A N 1
ATOM 816 C CA . GLN A 1 104 ? -12.093 5.158 32.509 1.00 86.81 104 GLN A CA 1
ATOM 817 C C . GLN A 1 104 ? -12.797 6.437 32.987 1.00 86.81 104 GLN A C 1
ATOM 819 O O . GLN A 1 104 ? -12.719 6.761 34.172 1.00 86.81 104 GLN A O 1
ATOM 824 N N . VAL A 1 105 ? -13.475 7.158 32.087 1.00 86.69 105 VAL A N 1
ATOM 825 C CA . VAL A 1 105 ? -14.152 8.427 32.404 1.00 86.69 105 VAL A CA 1
ATOM 826 C C . VAL A 1 105 ? -15.537 8.201 33.013 1.00 86.69 105 VAL A C 1
ATOM 828 O O . VAL A 1 105 ? -15.879 8.855 33.998 1.00 86.69 105 VAL A O 1
ATOM 831 N N . TYR A 1 106 ? -16.325 7.285 32.447 1.00 82.06 106 TYR A N 1
ATOM 832 C CA . TYR A 1 106 ? -17.749 7.127 32.774 1.00 82.06 106 TYR A CA 1
ATOM 833 C C . TYR A 1 106 ? -18.103 5.763 33.390 1.00 82.06 106 TYR A C 1
ATOM 835 O O . TYR A 1 106 ? -19.236 5.561 33.827 1.00 82.06 106 TYR A O 1
ATOM 843 N N . GLY A 1 107 ? -17.159 4.819 33.462 1.00 76.00 107 GLY A N 1
ATOM 844 C CA . GLY A 1 107 ? -17.413 3.479 33.995 1.00 76.00 107 GLY A CA 1
ATOM 845 C C . GLY A 1 107 ? -18.439 2.691 33.171 1.00 76.00 107 GLY A C 1
ATOM 846 O O . GLY A 1 107 ? -18.546 2.846 31.956 1.00 76.00 107 GLY A O 1
ATOM 847 N N . GLU A 1 108 ? -19.217 1.834 33.839 1.00 69.06 108 GLU A N 1
ATOM 848 C CA . GLU A 1 108 ? -20.255 1.013 33.192 1.00 69.06 108 GLU A CA 1
ATOM 849 C C . GLU A 1 108 ? -21.524 1.803 32.809 1.00 69.06 108 GLU A C 1
ATOM 851 O O . GLU A 1 108 ? -22.391 1.269 32.116 1.00 69.06 108 GLU A O 1
ATOM 856 N N . GLU A 1 109 ? -21.645 3.075 33.212 1.00 64.75 109 GLU A N 1
ATOM 857 C CA . GLU A 1 109 ? -22.836 3.89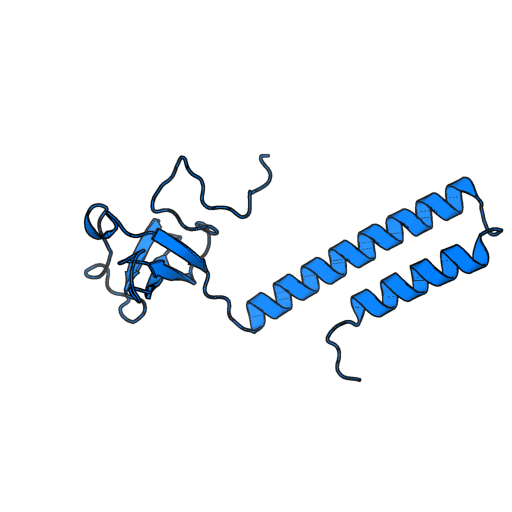9 32.950 1.00 64.75 109 GLU A CA 1
ATOM 858 C C . GLU A 1 109 ? -22.964 4.321 31.472 1.00 64.75 109 GLU A C 1
ATOM 860 O O . GLU A 1 109 ? -24.061 4.631 31.009 1.00 64.75 109 GLU A O 1
ATOM 865 N N . ALA A 1 110 ? -21.884 4.243 30.685 1.00 72.12 110 ALA A N 1
ATOM 866 C CA . ALA A 1 110 ? -21.866 4.549 29.250 1.00 72.12 110 ALA A CA 1
ATOM 867 C C . ALA A 1 110 ? -22.220 3.337 28.356 1.00 72.12 110 ALA A C 1
ATOM 869 O O . ALA A 1 110 ? -21.667 3.167 27.265 1.00 72.12 110 ALA A O 1
ATOM 870 N N . HIS A 1 111 ? -23.126 2.460 28.804 1.00 77.00 111 HIS A N 1
ATOM 871 C CA . HIS A 1 111 ? -23.391 1.161 28.168 1.00 77.00 111 HIS A CA 1
ATOM 872 C C . HIS A 1 111 ? -23.716 1.256 26.662 1.00 77.00 111 HIS A C 1
ATOM 874 O O . HIS A 1 111 ? -23.186 0.476 25.866 1.00 77.00 111 HIS A O 1
ATOM 880 N N . ASP A 1 112 ? -24.527 2.234 26.248 1.00 81.88 112 ASP A N 1
ATOM 881 C CA . ASP A 1 112 ? -24.923 2.408 24.842 1.00 81.88 112 ASP A CA 1
ATOM 882 C C . ASP A 1 112 ? -23.761 2.881 23.953 1.00 81.88 112 ASP A C 1
ATOM 884 O O . ASP A 1 112 ? -23.597 2.404 22.825 1.00 81.88 112 ASP A O 1
ATOM 888 N N . VAL A 1 113 ? -22.906 3.766 24.476 1.00 8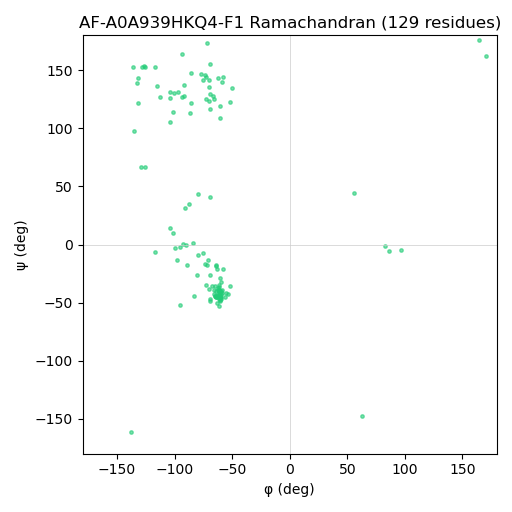2.69 113 VAL A N 1
ATOM 889 C CA . VAL A 1 113 ? -21.718 4.282 23.775 1.00 82.69 113 VAL A CA 1
ATOM 890 C C . VAL A 1 113 ? -20.671 3.177 23.628 1.00 82.69 113 VAL A C 1
ATOM 892 O O . VAL A 1 113 ? -20.173 2.915 22.529 1.00 82.69 113 VAL A O 1
ATOM 895 N N . LEU A 1 114 ? -20.400 2.445 24.710 1.00 84.25 114 LEU A N 1
ATOM 896 C CA . LEU A 1 114 ? -19.482 1.307 24.709 1.00 84.25 114 LEU A CA 1
ATOM 897 C C . LEU A 1 114 ? -19.960 0.192 23.772 1.00 84.25 114 LEU A C 1
ATOM 899 O O . LEU A 1 114 ? -19.150 -0.424 23.071 1.00 84.25 114 LEU A O 1
ATOM 903 N N . TRP A 1 115 ? -21.269 -0.065 23.721 1.00 86.75 115 TRP A N 1
ATOM 904 C CA . TRP A 1 115 ? -21.848 -1.011 22.771 1.00 86.75 115 TRP A CA 1
ATOM 905 C C . TRP A 1 115 ? -21.640 -0.560 21.322 1.00 86.75 115 TRP A C 1
ATOM 907 O O . TRP A 1 115 ? -21.213 -1.369 20.492 1.00 86.75 115 TRP A O 1
ATOM 917 N N . ALA A 1 116 ? -21.875 0.721 21.019 1.00 87.38 116 ALA A N 1
ATOM 918 C CA . ALA A 1 116 ? -21.682 1.269 19.680 1.00 87.38 116 ALA A CA 1
ATOM 919 C C . ALA A 1 116 ? -20.225 1.121 19.209 1.00 87.38 116 ALA A C 1
ATOM 921 O O . ALA A 1 116 ? -19.990 0.629 18.102 1.00 87.38 116 ALA A O 1
ATOM 922 N N . TYR A 1 117 ? -19.246 1.439 20.062 1.00 89.00 117 TYR A N 1
ATOM 923 C CA . TYR A 1 117 ? -17.830 1.253 19.736 1.00 89.00 117 TYR A CA 1
ATOM 924 C C . TYR A 1 117 ? -17.452 -0.217 19.547 1.00 89.00 117 TYR A C 1
ATOM 926 O O . TYR A 1 117 ? -16.787 -0.567 18.571 1.00 89.00 117 TYR A O 1
ATOM 934 N N . ARG A 1 118 ? -17.911 -1.115 20.428 1.00 87.88 118 ARG A N 1
ATOM 935 C CA . ARG A 1 118 ? -17.653 -2.560 20.287 1.00 87.88 118 ARG A CA 1
ATOM 936 C C . ARG A 1 118 ? -18.231 -3.108 18.985 1.00 87.88 118 ARG A C 1
ATOM 938 O O . ARG A 1 118 ? -17.568 -3.898 18.310 1.00 87.88 118 ARG A O 1
ATOM 945 N N . LYS A 1 119 ? -19.440 -2.675 18.614 1.00 90.44 119 LYS A N 1
ATOM 946 C CA . LYS A 1 119 ? -20.057 -3.026 17.333 1.00 90.44 119 LYS A CA 1
ATOM 947 C C . LYS A 1 119 ? -19.204 -2.512 16.176 1.00 90.44 119 LYS A C 1
ATOM 949 O O . LYS A 1 119 ? -18.805 -3.319 15.346 1.00 90.44 119 LYS A O 1
ATOM 954 N N . ALA A 1 120 ? -18.858 -1.225 16.158 1.00 90.88 120 ALA A N 1
ATOM 955 C CA . ALA A 1 120 ? -18.042 -0.629 15.100 1.00 90.88 120 ALA A CA 1
ATOM 956 C C . ALA A 1 120 ? -16.693 -1.347 14.921 1.00 90.88 120 ALA A C 1
ATOM 958 O O . ALA A 1 120 ? -16.331 -1.692 13.799 1.00 90.88 120 ALA A O 1
ATOM 959 N N . ALA A 1 121 ? -15.985 -1.650 16.014 1.00 88.75 121 ALA A N 1
ATOM 960 C CA . ALA A 1 121 ? -14.720 -2.384 15.965 1.00 88.75 121 ALA A CA 1
ATOM 961 C C . ALA A 1 121 ? -14.869 -3.774 15.327 1.00 88.75 121 ALA A C 1
ATOM 963 O O . ALA A 1 121 ? -13.999 -4.198 14.567 1.00 88.75 121 ALA A O 1
ATOM 964 N N . ARG A 1 122 ? -15.962 -4.487 15.626 1.00 87.25 122 ARG A N 1
ATOM 965 C CA . ARG A 1 122 ? -16.248 -5.798 15.034 1.00 87.25 122 ARG A CA 1
ATOM 966 C C . ARG A 1 122 ? -16.591 -5.684 13.552 1.00 87.25 122 ARG A C 1
ATOM 968 O O . ARG A 1 122 ? -16.001 -6.408 12.760 1.00 87.25 122 ARG A O 1
ATOM 975 N N . GLU A 1 123 ? -17.495 -4.777 13.183 1.00 90.38 123 GLU A N 1
ATOM 976 C CA . GLU A 1 123 ? -17.869 -4.582 11.776 1.00 90.38 123 GLU A CA 1
ATOM 977 C C . GLU A 1 123 ? -16.637 -4.209 10.937 1.00 90.38 123 GLU A C 1
ATOM 979 O O . GLU A 1 123 ? -16.422 -4.788 9.881 1.00 90.38 123 GLU A O 1
ATOM 984 N N . ILE A 1 124 ? -15.760 -3.333 11.448 1.00 89.50 124 ILE A N 1
ATOM 985 C CA . ILE A 1 124 ? -14.516 -2.945 10.766 1.00 89.50 124 ILE A CA 1
ATOM 986 C C . ILE A 1 124 ? -13.570 -4.123 10.562 1.00 89.50 124 ILE A C 1
ATOM 988 O O . ILE A 1 124 ? -12.940 -4.197 9.513 1.00 89.50 124 ILE A O 1
ATOM 992 N N . ARG A 1 125 ? -13.450 -5.045 11.525 1.00 85.88 125 ARG A N 1
ATOM 993 C CA . ARG A 1 125 ? -12.602 -6.239 11.359 1.00 85.88 125 ARG A CA 1
ATOM 994 C C . ARG A 1 125 ? -13.112 -7.157 10.252 1.00 85.88 125 ARG A C 1
ATOM 996 O O . ARG A 1 125 ? -12.288 -7.708 9.531 1.00 85.88 125 ARG A O 1
ATOM 1003 N N . ASN A 1 126 ? -14.431 -7.247 10.109 1.00 86.06 126 ASN A N 1
ATOM 1004 C CA . ASN A 1 126 ? -15.104 -8.127 9.156 1.00 86.06 126 ASN A CA 1
ATOM 1005 C C . ASN A 1 126 ? -15.344 -7.461 7.785 1.00 86.06 126 ASN A C 1
ATOM 1007 O O . ASN A 1 126 ? -15.920 -8.074 6.889 1.00 86.06 126 ASN A O 1
ATOM 1011 N N . LEU A 1 127 ? -14.943 -6.196 7.592 1.00 85.06 127 LEU A N 1
ATOM 1012 C CA . LEU A 1 127 ? -15.073 -5.528 6.296 1.00 85.06 127 LEU A CA 1
ATOM 1013 C C . LEU A 1 127 ? -14.270 -6.282 5.227 1.00 85.06 127 LEU A C 1
ATOM 1015 O O . LEU A 1 127 ? -13.042 -6.356 5.293 1.00 85.06 127 LEU A O 1
ATOM 1019 N N . GLY A 1 128 ? -14.971 -6.766 4.204 1.00 74.75 128 GLY A N 1
ATOM 1020 C CA . GLY A 1 128 ? -14.383 -7.527 3.100 1.00 74.75 128 GLY A CA 1
ATOM 1021 C C . GLY A 1 128 ? -14.483 -9.044 3.257 1.00 74.75 128 GLY A C 1
ATOM 1022 O O . GLY A 1 128 ? -14.141 -9.747 2.308 1.00 74.75 128 GLY A O 1
ATOM 1023 N N . ASP A 1 129 ? -14.989 -9.544 4.388 1.00 77.44 129 ASP A N 1
ATOM 1024 C CA . ASP A 1 129 ? -15.431 -10.934 4.483 1.00 77.44 129 ASP A CA 1
ATOM 1025 C C . ASP A 1 129 ? -16.710 -11.112 3.648 1.00 77.44 129 ASP A C 1
ATOM 1027 O O . ASP A 1 129 ? -17.560 -10.217 3.580 1.00 77.44 129 ASP A O 1
ATOM 1031 N N . ALA A 1 130 ? -16.836 -12.255 2.968 1.00 60.94 130 ALA A N 1
ATOM 1032 C CA . ALA A 1 130 ? -18.068 -12.590 2.261 1.00 60.94 130 ALA A CA 1
ATOM 1033 C C . ALA A 1 130 ? -19.238 -12.709 3.267 1.00 60.94 130 ALA A C 1
ATOM 1035 O O . ALA A 1 130 ? -19.007 -13.186 4.382 1.00 60.94 130 ALA A O 1
ATOM 1036 N N . PRO A 1 131 ? -20.460 -12.269 2.902 1.00 59.19 131 PRO A N 1
ATOM 1037 C CA . PRO A 1 131 ? -21.634 -12.353 3.772 1.00 59.19 131 PRO A CA 1
ATOM 1038 C C . PRO A 1 131 ? -22.036 -13.789 4.128 1.00 59.19 131 PRO A C 1
ATOM 1040 O O . PRO A 1 131 ? -21.791 -14.705 3.307 1.00 59.19 131 PRO A O 1
#

Sequence (131 aa):
MTTPTNWPNPERPGVPMFPERDGGHVLCTDPEGDGNLVYYWKSEHQVWVEYDHEGPEDALEGYDLIGWVYVGPILTPTQITEMLAGERGRCAKAISGLIEEENQVYGEEAHDVLWAYRKAAREIRNLGDAP

Radius of gyration: 21.89 Å; Cα contacts (8 Å, |Δi|>4): 154; chains: 1; bounding box: 47×29×57 Å

Foldseek 3Di:
DPDLDCDPDPVDPPAASCLQDWAKFWKAQDPPDPRIAIWIADNVVRWIAHPVDDDPVRTDDPVNCPNIDTDHTDDDPVRVVVVLLVVLVVVLVVLVVVLVVCCVPPNCPCVVVNVVSVVVSVVSNCVPPDD

Solvent-accessible surface area (backbone atoms only — not comparable to full-atom values): 7721 Å² total; per-residue (Å²): 134,80,76,81,60,94,48,53,50,84,93,43,79,96,47,59,61,59,55,89,45,68,45,45,28,37,35,27,64,32,91,92,61,90,36,72,45,63,32,24,38,41,33,94,77,72,41,42,24,46,64,94,43,91,51,85,88,46,48,59,52,86,73,74,55,64,80,46,42,83,73,46,76,61,73,50,73,64,56,50,50,51,52,51,51,52,48,29,50,50,54,28,50,54,39,51,51,53,46,53,53,48,41,72,75,54,43,80,79,45,52,71,61,49,48,52,44,56,48,50,31,51,54,43,62,51,64,86,59,82,132

Mean predicted aligned error: 8.86 Å

Nearest PDB structures (foldseek):
  5f3w-assembly1_D  TM=6.858E-01  e=8.228E+00  Methanocaldococcus jannaschii DSM 2661

Organism: NCBI:txid2817435

pLDDT: mean 82.31, std 11.22, range [33.22, 92.94]

Secondary structure (DSSP, 8-state):
-----SS--TTSTT--SSTTS-EEEEEES-TTTT-EEEEEEETTTTEEEETT---GGGBPPTTTTTT-EEEEE---HHHHHHHHHHHHHHHHHHHHHHHHHHHHHHGGGGHHHHHHHHHHHHHHHTTTS--